Protein AF-A0A520JKX2-F1 (afdb_monomer_lite)

Secondary structure (DSSP, 8-state):
----PPPPHHHHHHHHHHHTTT----EE-TTS-EE-S---GGG--S----TTSTT-TT-SSSSS--

Radius of gyration: 18.53 Å; chains: 1; bounding box: 36×25×48 Å

Sequence (66 aa):
MSDKSAPTLADWQAAATKEVKGADLTWPTPEGIDVKPLYTAEDVTADPGLPGFAPFTRGVRASMYA

Foldseek 3Di:
DDPDDDDDPVNVVVVVCVVVVNDDPFDQDPVRDTDHPDDDPVNCPDDCDADCDPPNPVHNRNVVPD

pLDDT: mean 93.37, std 10.75, range [44.16, 98.5]

Structure (mmCIF, N/CA/C/O backbone):
data_AF-A0A520JKX2-F1
#
_entry.id   AF-A0A520JKX2-F1
#
loop_
_atom_site.group_PDB
_atom_site.id
_atom_site.type_symbol
_atom_site.label_atom_id
_atom_site.label_alt_id
_atom_site.label_comp_id
_atom_site.label_asym_id
_atom_site.label_entity_id
_atom_site.label_seq_id
_atom_site.pdbx_PDB_ins_code
_atom_site.Cartn_x
_atom_site.Cartn_y
_atom_site.Cartn_z
_atom_site.occupancy
_atom_site.B_iso_or_equiv
_atom_site.auth_seq_id
_atom_site.auth_comp_id
_atom_site.auth_asym_id
_atom_site.auth_atom_id
_atom_site.pdbx_PDB_model_num
ATOM 1 N N . MET A 1 1 ? 19.716 -3.215 29.454 1.00 44.16 1 MET A N 1
ATOM 2 C CA . MET A 1 1 ? 18.840 -2.519 28.492 1.00 44.16 1 MET A CA 1
ATOM 3 C C . MET A 1 1 ? 17.829 -3.552 28.040 1.00 44.16 1 MET A C 1
ATOM 5 O O . MET A 1 1 ? 18.245 -4.512 27.411 1.00 44.16 1 MET A O 1
ATOM 9 N N . SER A 1 2 ? 16.585 -3.477 28.516 1.00 47.81 2 SER A N 1
ATOM 10 C CA . SER A 1 2 ? 15.585 -4.520 28.252 1.00 47.81 2 SER A CA 1
ATOM 11 C C . SER A 1 2 ? 15.298 -4.610 26.759 1.00 47.81 2 SER A C 1
ATOM 13 O O . SER A 1 2 ? 14.856 -3.631 26.162 1.00 47.81 2 SER A O 1
ATOM 15 N N . ASP A 1 3 ? 15.560 -5.779 26.187 1.00 58.56 3 ASP A N 1
ATOM 16 C CA . ASP A 1 3 ? 15.211 -6.129 24.817 1.00 58.56 3 ASP A CA 1
ATOM 17 C C . ASP A 1 3 ? 13.692 -6.334 24.764 1.00 58.56 3 ASP A C 1
ATOM 19 O O . ASP A 1 3 ? 13.159 -7.378 25.142 1.00 58.56 3 ASP A O 1
ATOM 23 N N . LYS A 1 4 ? 12.964 -5.257 24.462 1.00 64.38 4 LYS A N 1
ATOM 24 C CA . LYS A 1 4 ? 11.512 -5.294 24.313 1.00 64.38 4 LYS A CA 1
ATOM 25 C C . LYS A 1 4 ? 11.250 -5.664 22.861 1.00 64.38 4 LYS A C 1
ATOM 27 O O . LYS A 1 4 ? 11.444 -4.827 21.984 1.00 64.38 4 LYS A O 1
ATOM 32 N N . SER A 1 5 ? 10.866 -6.916 22.619 1.00 77.62 5 SER A N 1
ATOM 33 C CA . SER A 1 5 ? 10.496 -7.400 21.288 1.00 77.62 5 SER A CA 1
ATOM 34 C C . SER A 1 5 ? 9.525 -6.424 20.618 1.00 77.62 5 SER A C 1
ATOM 36 O O . SER A 1 5 ? 8.620 -5.896 21.272 1.00 77.62 5 SER A O 1
ATOM 38 N N . ALA A 1 6 ? 9.748 -6.148 19.331 1.00 86.06 6 ALA A N 1
ATOM 39 C CA . ALA A 1 6 ? 8.884 -5.262 18.563 1.00 86.06 6 ALA A CA 1
ATOM 40 C C . ALA A 1 6 ? 7.437 -5.805 18.542 1.00 86.06 6 ALA A C 1
ATOM 42 O O . ALA A 1 6 ? 7.263 -7.026 18.506 1.00 86.06 6 ALA A O 1
ATOM 43 N N . PRO A 1 7 ? 6.410 -4.934 18.569 1.00 91.31 7 PRO A N 1
ATOM 44 C CA . PRO A 1 7 ? 5.018 -5.360 18.453 1.00 91.31 7 PRO A CA 1
ATOM 45 C C . PRO A 1 7 ? 4.775 -6.179 17.182 1.00 91.31 7 PRO A C 1
ATOM 47 O O . PRO A 1 7 ? 5.306 -5.857 16.118 1.00 91.31 7 PRO A O 1
ATOM 50 N N . THR A 1 8 ? 3.952 -7.216 17.293 1.00 94.62 8 THR A N 1
ATOM 51 C CA . THR A 1 8 ? 3.550 -8.074 16.173 1.00 94.62 8 THR A CA 1
ATOM 52 C C . THR A 1 8 ? 2.281 -7.554 15.489 1.00 94.62 8 THR A C 1
ATOM 54 O O . THR A 1 8 ? 1.553 -6.721 16.035 1.00 94.62 8 THR A O 1
ATOM 57 N N . LEU A 1 9 ? 1.958 -8.090 14.306 1.00 94.50 9 LEU A N 1
ATOM 58 C CA . LEU A 1 9 ? 0.686 -7.801 13.630 1.00 94.50 9 LEU A CA 1
ATOM 59 C C . LEU A 1 9 ? -0.530 -8.218 14.480 1.00 94.50 9 LEU A C 1
ATOM 61 O O . LEU A 1 9 ? -1.549 -7.531 14.480 1.00 94.50 9 LEU A O 1
ATOM 65 N N . ALA A 1 10 ? -0.409 -9.303 15.251 1.00 95.75 10 ALA A N 1
ATOM 66 C CA . ALA A 1 10 ? -1.460 -9.764 16.155 1.00 95.75 10 ALA A CA 1
ATOM 67 C C . ALA A 1 10 ? -1.690 -8.790 17.322 1.00 95.75 10 ALA A C 1
ATOM 69 O O . ALA A 1 10 ? -2.840 -8.519 17.674 1.00 95.75 10 ALA A O 1
ATOM 70 N N . ASP A 1 11 ? -0.617 -8.217 17.883 1.00 96.88 11 ASP A N 1
ATOM 71 C CA . ASP A 1 11 ? -0.721 -7.190 18.929 1.00 96.88 11 ASP A CA 1
ATOM 72 C C . ASP A 1 11 ? -1.468 -5.959 18.410 1.00 96.88 11 ASP A C 1
ATOM 74 O O . ASP A 1 11 ? -2.359 -5.429 19.079 1.00 96.88 11 ASP A O 1
ATOM 78 N N . TRP A 1 12 ? -1.143 -5.539 17.183 1.00 96.38 12 TRP A N 1
ATOM 79 C CA . TRP A 1 12 ? -1.851 -4.457 16.509 1.00 96.38 12 TRP A CA 1
ATOM 80 C C . TRP A 1 12 ? -3.328 -4.797 16.282 1.00 96.38 12 TRP A C 1
ATOM 82 O O . TRP A 1 12 ? -4.196 -3.996 16.626 1.00 96.38 12 TRP A O 1
ATOM 92 N N . GLN A 1 13 ? -3.638 -5.991 15.769 1.00 96.38 13 GLN A N 1
ATOM 93 C CA . GLN A 1 13 ? -5.016 -6.394 15.484 1.00 96.38 13 GLN A CA 1
ATOM 94 C C . GLN A 1 13 ? -5.868 -6.427 16.760 1.00 96.38 13 GLN A C 1
ATOM 96 O O . GLN A 1 13 ? -7.016 -5.977 16.750 1.00 96.38 13 GLN A O 1
ATOM 101 N N . ALA A 1 14 ? -5.305 -6.902 17.875 1.00 97.38 14 ALA A N 1
ATOM 102 C CA . ALA A 1 14 ? -5.976 -6.906 19.171 1.00 97.38 14 ALA A CA 1
ATOM 103 C C . ALA A 1 14 ? -6.249 -5.482 19.686 1.00 97.38 14 ALA A C 1
ATOM 105 O O . ALA A 1 14 ? -7.350 -5.199 20.169 1.00 97.38 14 ALA A O 1
ATOM 106 N N . ALA A 1 15 ? -5.273 -4.576 19.557 1.00 97.81 15 ALA A N 1
ATOM 107 C CA . ALA A 1 15 ? -5.428 -3.173 19.932 1.00 97.81 15 ALA A CA 1
ATOM 108 C C . ALA A 1 15 ? -6.500 -2.472 19.080 1.00 97.81 15 ALA A C 1
ATOM 110 O O . ALA A 1 15 ? -7.445 -1.911 19.637 1.00 97.81 15 ALA A O 1
ATOM 111 N N . ALA A 1 16 ? -6.421 -2.595 17.753 1.00 97.62 16 ALA A N 1
ATOM 112 C CA . ALA A 1 16 ? -7.381 -2.004 16.824 1.00 97.62 16 ALA A CA 1
ATOM 113 C C . ALA A 1 16 ? -8.806 -2.514 17.086 1.00 97.62 16 ALA A C 1
ATOM 115 O O . ALA A 1 16 ? -9.729 -1.719 17.252 1.00 97.62 16 ALA A O 1
ATOM 116 N N . THR A 1 17 ? -8.979 -3.834 17.237 1.00 97.62 17 THR A N 1
ATOM 117 C CA . THR A 1 17 ? -10.277 -4.458 17.558 1.00 97.62 17 THR A CA 1
ATOM 118 C C . THR A 1 17 ? -10.891 -3.857 18.823 1.00 97.62 17 THR A C 1
ATOM 120 O O . THR A 1 17 ? -12.093 -3.590 18.870 1.00 97.62 17 THR A O 1
ATOM 123 N N . LYS A 1 18 ? -10.077 -3.612 19.857 1.00 98.25 18 LYS A N 1
ATOM 124 C CA . LYS A 1 18 ? -10.535 -2.990 21.103 1.00 98.25 18 LYS A CA 1
ATOM 125 C C . LYS A 1 18 ? -10.953 -1.532 20.901 1.00 98.25 18 LYS A C 1
ATOM 127 O O . LYS A 1 18 ? -11.991 -1.132 21.426 1.00 98.25 18 LYS A O 1
ATOM 132 N N . GLU A 1 19 ? -10.168 -0.749 20.166 1.00 98.00 19 GLU A N 1
ATOM 133 C CA . GLU A 1 19 ? -10.431 0.674 19.907 1.00 98.00 19 GLU A CA 1
ATOM 134 C C . GLU A 1 19 ? -11.741 0.888 19.145 1.00 98.00 19 GLU A C 1
ATOM 136 O O . GLU A 1 19 ? -12.542 1.747 19.519 1.00 98.00 19 GLU A O 1
ATOM 141 N N . VAL A 1 20 ? -12.005 0.051 18.137 1.00 97.81 20 VAL A N 1
ATOM 142 C CA . VAL A 1 20 ? -13.216 0.148 17.306 1.00 97.81 20 VAL A CA 1
ATOM 143 C C . VAL A 1 20 ? -14.353 -0.765 17.765 1.00 97.81 20 VAL A C 1
ATOM 145 O O . VAL A 1 20 ? -15.354 -0.912 17.068 1.00 97.81 20 VAL A O 1
ATOM 148 N N . LYS A 1 21 ? -14.229 -1.371 18.955 1.00 97.62 21 LYS A N 1
ATOM 149 C CA . LYS A 1 21 ? -15.239 -2.259 19.562 1.00 97.62 21 LYS A CA 1
ATOM 150 C C . LYS A 1 21 ? -15.683 -3.398 18.630 1.00 97.62 21 LYS A C 1
ATOM 152 O O . LYS A 1 21 ? -16.861 -3.743 18.585 1.00 97.62 21 LYS A O 1
ATOM 157 N N . GLY A 1 22 ? -14.736 -3.977 17.896 1.00 95.62 22 GLY A N 1
ATOM 158 C CA . GLY A 1 22 ? -14.973 -5.091 16.979 1.00 95.62 22 GLY A CA 1
ATOM 159 C C . GLY A 1 22 ? -15.615 -4.714 15.644 1.00 95.62 22 GLY A C 1
ATOM 160 O O . GLY A 1 22 ? -16.024 -5.61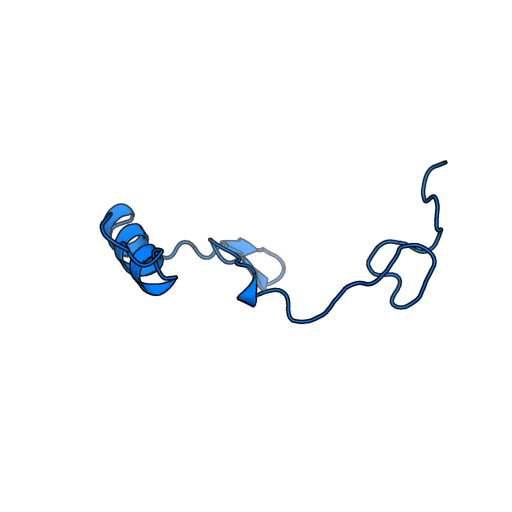7 14.920 1.00 95.62 22 GLY A O 1
ATOM 161 N N . ALA A 1 23 ? -15.718 -3.425 15.305 1.00 96.88 23 ALA A N 1
ATOM 162 C CA . ALA A 1 23 ? -16.117 -3.018 13.961 1.00 96.88 23 ALA A CA 1
ATOM 163 C C . ALA A 1 23 ? -15.107 -3.522 12.914 1.00 96.88 23 ALA A C 1
ATOM 165 O O . ALA A 1 23 ? -13.896 -3.429 13.121 1.00 96.88 23 ALA A O 1
ATOM 166 N N .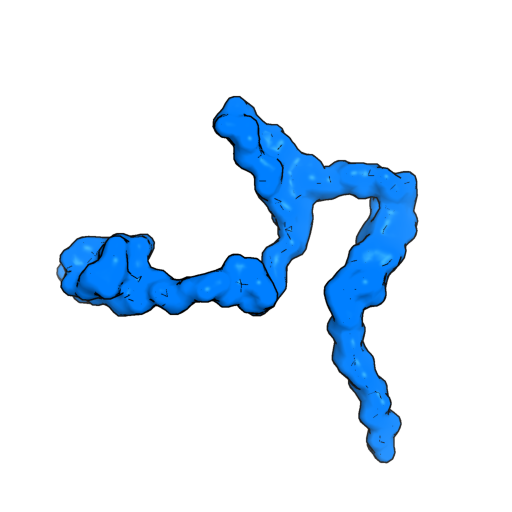 ASP A 1 24 ? -15.610 -4.028 11.788 1.00 96.25 24 ASP A N 1
ATOM 167 C CA . ASP A 1 24 ? -14.780 -4.327 10.622 1.00 96.25 24 ASP A CA 1
ATOM 168 C C . ASP A 1 24 ? -14.359 -3.015 9.947 1.00 96.25 24 ASP A C 1
ATOM 170 O O . ASP A 1 24 ? -15.182 -2.129 9.713 1.00 96.25 24 ASP A O 1
ATOM 174 N N . LEU A 1 25 ? -13.061 -2.889 9.677 1.00 96.69 25 LEU A N 1
ATOM 175 C CA . LEU A 1 25 ? -12.445 -1.709 9.069 1.00 96.69 25 LEU A CA 1
ATOM 176 C C . LEU A 1 25 ? -12.061 -1.9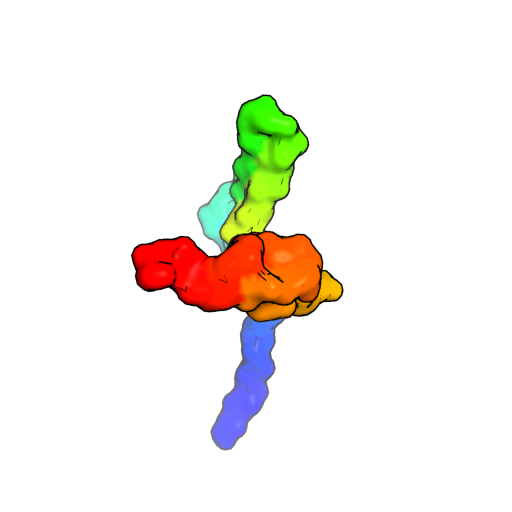36 7.603 1.00 96.69 25 LEU A C 1
ATOM 178 O O . LEU A 1 25 ? -11.455 -1.059 6.990 1.00 96.69 25 LEU A O 1
ATOM 182 N N . THR A 1 26 ? -12.389 -3.102 7.047 1.00 97.94 26 THR A N 1
ATOM 183 C CA . THR A 1 26 ? -12.238 -3.386 5.620 1.00 97.94 26 THR A CA 1
ATOM 184 C C . THR A 1 26 ? -13.115 -2.432 4.817 1.00 97.94 26 THR A C 1
ATOM 186 O O . THR A 1 26 ? -14.301 -2.274 5.109 1.00 97.94 26 THR A O 1
ATOM 189 N N . TRP A 1 27 ? -12.543 -1.784 3.800 1.00 98.25 27 TRP A N 1
ATOM 190 C CA . TRP A 1 27 ? -13.316 -0.946 2.887 1.00 98.25 27 TRP A CA 1
ATOM 191 C C . TRP A 1 27 ? -13.690 -1.742 1.628 1.00 98.25 27 TRP A C 1
ATOM 193 O O . TRP A 1 27 ? -12.803 -2.013 0.816 1.00 98.25 27 TRP A O 1
ATOM 203 N N . PRO A 1 28 ? -14.980 -2.081 1.433 1.00 98.06 28 PRO A N 1
ATOM 204 C CA . PRO A 1 28 ? -15.449 -2.685 0.194 1.00 98.06 28 PRO A CA 1
ATOM 205 C C . PRO A 1 28 ? -15.626 -1.595 -0.864 1.00 98.06 28 PRO A C 1
ATOM 207 O O . PRO A 1 28 ? -16.539 -0.764 -0.780 1.00 98.06 28 PRO A O 1
ATOM 210 N N . THR A 1 29 ? -14.743 -1.558 -1.860 1.00 98.25 29 THR A N 1
ATOM 211 C CA . THR A 1 29 ? -14.887 -0.589 -2.949 1.00 98.25 29 THR A CA 1
ATOM 212 C C . THR A 1 29 ? -16.064 -0.965 -3.862 1.00 98.25 29 THR A C 1
ATOM 214 O O . THR A 1 29 ? -16.447 -2.138 -3.931 1.00 98.25 29 THR A O 1
ATOM 217 N N . PRO A 1 30 ? -16.653 -0.006 -4.605 1.00 98.19 30 PRO A N 1
ATOM 218 C CA . PRO A 1 30 ? -17.710 -0.302 -5.577 1.00 98.19 30 PRO A CA 1
ATOM 219 C C . PRO A 1 30 ? -17.302 -1.317 -6.657 1.00 98.19 30 PRO A C 1
ATOM 221 O O . PRO A 1 30 ? -18.158 -1.983 -7.234 1.00 98.19 30 PRO A O 1
ATOM 224 N N . GLU A 1 31 ? -16.003 -1.453 -6.919 1.00 98.12 31 GLU A N 1
ATOM 225 C CA . GLU A 1 31 ? -15.421 -2.412 -7.861 1.00 98.12 31 GLU A CA 1
ATOM 226 C C . GLU A 1 31 ? -15.362 -3.847 -7.307 1.00 98.12 31 GLU A C 1
ATOM 228 O O . GLU A 1 31 ? -14.973 -4.762 -8.032 1.00 98.12 31 GLU A O 1
ATOM 233 N N . GLY A 1 32 ? -15.750 -4.060 -6.043 1.00 97.94 32 GLY A N 1
ATOM 234 C CA . GLY A 1 32 ? -15.728 -5.368 -5.387 1.00 97.94 32 GLY A CA 1
ATOM 235 C C . GLY A 1 32 ? -14.347 -5.777 -4.870 1.00 97.94 32 GLY A C 1
ATOM 236 O O . GLY A 1 32 ? -14.064 -6.970 -4.783 1.00 97.94 32 GLY A O 1
ATOM 237 N N . ILE A 1 33 ? -13.479 -4.805 -4.565 1.00 98.12 33 ILE A N 1
ATOM 238 C CA . ILE A 1 33 ? -12.154 -5.034 -3.978 1.00 98.12 33 ILE A CA 1
ATOM 239 C C . ILE A 1 33 ? -12.196 -4.653 -2.498 1.00 98.12 33 ILE A C 1
ATOM 241 O O . ILE A 1 33 ? -12.570 -3.534 -2.152 1.00 98.12 33 ILE A O 1
ATOM 245 N N . ASP A 1 34 ? -11.749 -5.563 -1.637 1.00 98.50 34 ASP A N 1
ATOM 246 C CA . ASP A 1 34 ? -11.620 -5.313 -0.203 1.00 98.50 34 ASP A CA 1
ATOM 247 C C . ASP A 1 34 ? -10.261 -4.678 0.110 1.00 98.50 34 ASP A C 1
ATOM 249 O O . ASP A 1 34 ? -9.204 -5.305 -0.025 1.00 98.50 34 ASP A O 1
ATOM 253 N N . VAL A 1 35 ? -10.276 -3.417 0.539 1.00 98.31 35 VAL A N 1
ATOM 254 C CA . VAL A 1 35 ? -9.067 -2.700 0.955 1.00 98.31 35 VAL A CA 1
ATOM 255 C C . VAL A 1 35 ? -8.831 -2.936 2.442 1.00 98.31 35 VAL A C 1
ATOM 257 O O . VAL A 1 35 ? -9.669 -2.591 3.281 1.00 98.31 35 VAL A O 1
ATOM 260 N N . LYS A 1 36 ? -7.668 -3.512 2.774 1.00 98.00 36 LYS A N 1
ATOM 261 C CA . LYS A 1 36 ? -7.269 -3.742 4.166 1.00 98.00 36 LYS A CA 1
ATOM 262 C C . LYS A 1 36 ? -7.029 -2.404 4.880 1.00 98.00 36 LYS A C 1
ATOM 264 O O . LYS A 1 36 ? -6.462 -1.489 4.281 1.00 98.00 36 LYS A O 1
ATOM 269 N N . PRO A 1 37 ? -7.342 -2.306 6.182 1.00 97.31 37 PRO A N 1
ATOM 270 C CA . PRO A 1 37 ? -7.055 -1.109 6.976 1.00 97.31 37 PRO A CA 1
ATOM 271 C C . PRO A 1 37 ? -5.557 -0.904 7.265 1.00 97.31 37 PRO A C 1
ATOM 273 O O . PRO A 1 37 ? -5.148 0.189 7.651 1.00 97.31 37 PRO A O 1
ATOM 276 N N . LEU A 1 38 ? -4.734 -1.944 7.094 1.00 97.06 38 LEU A N 1
ATOM 277 C CA . LEU A 1 38 ? -3.282 -1.901 7.245 1.00 97.06 38 LEU A CA 1
ATOM 278 C C . LEU A 1 38 ? -2.633 -2.861 6.243 1.00 97.06 38 LEU A C 1
ATOM 280 O O . LEU A 1 38 ? -3.046 -4.016 6.137 1.00 97.06 38 LEU A O 1
ATOM 284 N N . TYR A 1 39 ? -1.592 -2.383 5.564 1.00 97.00 39 TYR A N 1
ATOM 285 C CA . TYR A 1 39 ? -0.656 -3.201 4.795 1.00 97.00 39 TYR A CA 1
ATOM 286 C C . TYR A 1 39 ? 0.726 -3.105 5.441 1.00 97.00 39 TYR A C 1
ATOM 288 O O . TYR A 1 39 ? 1.121 -2.054 5.951 1.00 97.00 39 TYR A O 1
ATOM 296 N N . THR A 1 40 ? 1.463 -4.203 5.417 1.00 95.44 40 THR A N 1
ATOM 297 C CA . THR A 1 40 ? 2.795 -4.351 5.998 1.00 95.44 40 THR A CA 1
ATOM 298 C C . THR A 1 40 ? 3.801 -4.781 4.932 1.00 95.44 40 THR A C 1
ATOM 300 O O . THR A 1 40 ? 3.454 -5.009 3.774 1.00 95.44 40 THR A O 1
ATOM 303 N N . ALA A 1 41 ? 5.069 -4.921 5.322 1.00 94.00 41 ALA A N 1
ATOM 304 C CA . ALA A 1 41 ? 6.087 -5.472 4.433 1.00 94.00 41 ALA A CA 1
ATOM 305 C C . ALA A 1 41 ? 5.753 -6.902 3.961 1.00 94.00 41 ALA A C 1
ATOM 307 O O . ALA A 1 41 ? 6.153 -7.279 2.865 1.00 94.00 41 ALA A O 1
ATOM 308 N N . GLU A 1 42 ? 4.995 -7.674 4.749 1.00 93.31 42 GLU A N 1
ATOM 309 C CA . GLU A 1 42 ? 4.578 -9.036 4.390 1.00 93.31 42 GLU A CA 1
ATOM 310 C C . GLU A 1 42 ? 3.579 -9.064 3.220 1.00 93.31 42 GLU A C 1
ATOM 312 O O . GLU A 1 42 ? 3.458 -10.081 2.542 1.00 93.31 42 GLU A O 1
ATOM 317 N N . ASP A 1 43 ? 2.897 -7.949 2.933 1.00 95.69 43 ASP A N 1
ATOM 318 C CA . ASP A 1 43 ? 1.980 -7.839 1.793 1.00 95.69 43 ASP A CA 1
ATOM 319 C C . ASP A 1 43 ? 2.709 -7.627 0.451 1.00 95.69 43 ASP A C 1
ATOM 321 O O . ASP A 1 43 ? 2.096 -7.715 -0.615 1.00 95.69 43 ASP A O 1
ATOM 325 N N . VAL A 1 44 ? 4.021 -7.362 0.471 1.00 95.25 44 VAL A N 1
ATOM 326 C CA . VAL A 1 44 ? 4.838 -7.217 -0.739 1.00 95.25 44 VAL A CA 1
ATOM 327 C C . VAL A 1 44 ? 5.377 -8.587 -1.149 1.00 95.25 44 VAL A C 1
ATOM 329 O O . VAL A 1 44 ? 6.419 -9.037 -0.681 1.00 95.25 44 VAL A O 1
ATOM 332 N N . THR A 1 45 ? 4.671 -9.257 -2.059 1.00 94.31 45 THR A N 1
ATOM 333 C CA . THR A 1 45 ? 5.020 -10.622 -2.495 1.00 94.31 45 THR A CA 1
ATOM 334 C C . THR A 1 45 ? 6.040 -10.674 -3.635 1.00 94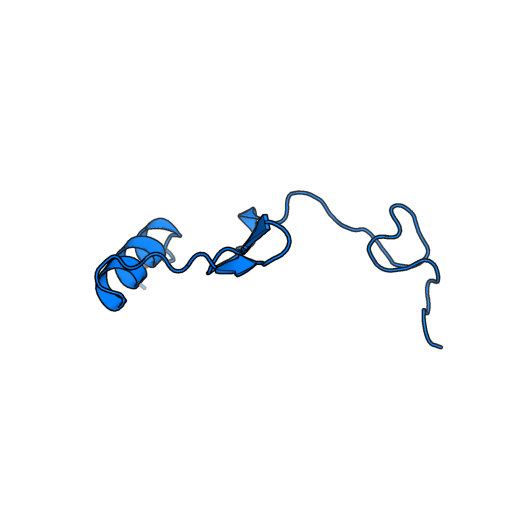.31 45 THR A C 1
ATOM 336 O O . THR A 1 45 ? 6.573 -11.742 -3.931 1.00 94.31 45 THR A O 1
ATOM 339 N N . ALA A 1 46 ? 6.284 -9.552 -4.318 1.00 92.75 46 ALA A N 1
ATOM 340 C CA . ALA A 1 46 ? 7.204 -9.465 -5.450 1.00 92.75 46 ALA A CA 1
ATOM 341 C C . ALA A 1 46 ? 7.779 -8.050 -5.603 1.00 92.75 46 ALA A C 1
ATOM 343 O O . ALA A 1 46 ? 7.099 -7.059 -5.329 1.00 92.75 46 ALA A O 1
ATOM 344 N N . ASP A 1 47 ? 9.018 -7.959 -6.091 1.00 92.88 47 ASP A N 1
ATOM 345 C CA . ASP A 1 47 ? 9.623 -6.685 -6.481 1.00 92.88 47 ASP A CA 1
ATOM 346 C C . ASP A 1 47 ? 9.012 -6.199 -7.813 1.00 92.88 47 ASP A C 1
ATOM 348 O O . ASP A 1 47 ? 9.075 -6.922 -8.812 1.00 92.88 47 ASP A O 1
ATOM 352 N N . PRO A 1 48 ? 8.431 -4.985 -7.873 1.00 94.75 48 PRO A N 1
ATOM 353 C CA . PRO A 1 48 ? 7.911 -4.416 -9.116 1.00 94.75 48 PRO A CA 1
ATOM 354 C C . PRO A 1 48 ? 9.000 -4.012 -10.131 1.00 94.75 48 PRO A C 1
ATOM 356 O O . PRO A 1 48 ? 8.655 -3.592 -11.238 1.00 94.75 48 PRO A O 1
ATOM 359 N N . GLY A 1 49 ? 10.287 -4.096 -9.776 1.00 96.00 49 GLY A N 1
ATOM 360 C CA . GLY A 1 49 ? 11.416 -3.791 -10.653 1.00 96.00 49 GLY A CA 1
ATOM 361 C C . GLY A 1 49 ? 11.689 -2.290 -10.814 1.00 96.00 49 GLY A C 1
ATOM 362 O O . GLY A 1 49 ? 11.391 -1.469 -9.938 1.00 96.00 49 GLY A O 1
ATOM 363 N N . LEU A 1 50 ? 12.288 -1.916 -11.950 1.00 97.88 50 LEU A N 1
ATOM 364 C CA . LEU A 1 50 ? 12.656 -0.534 -12.291 1.00 97.88 50 LEU A CA 1
ATOM 365 C C . LEU A 1 50 ? 11.806 -0.001 -13.461 1.00 97.88 50 LEU A C 1
ATOM 367 O O . LEU A 1 50 ? 11.486 -0.766 -14.372 1.00 97.88 50 LEU A O 1
ATOM 371 N N . PRO A 1 51 ? 11.445 1.300 -13.479 1.00 97.94 51 PRO A N 1
ATOM 372 C CA . PRO A 1 51 ? 10.731 1.894 -14.609 1.00 97.94 51 PRO A CA 1
ATOM 373 C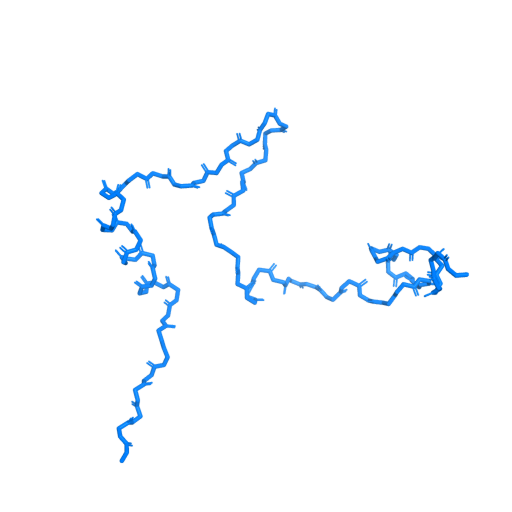 C . PRO A 1 51 ? 11.568 1.801 -15.893 1.00 97.94 51 PRO A C 1
ATOM 375 O O . PRO A 1 51 ? 12.793 1.901 -15.860 1.00 97.94 51 PRO A O 1
ATOM 378 N N . GLY A 1 52 ? 10.912 1.612 -17.037 1.00 97.88 52 GLY A N 1
ATOM 379 C CA . GLY A 1 52 ? 11.583 1.397 -18.324 1.00 97.88 52 GLY A CA 1
ATOM 380 C C . GLY A 1 52 ? 12.000 -0.050 -18.601 1.00 97.88 52 GLY A C 1
ATOM 381 O O . GLY A 1 52 ? 12.467 -0.335 -19.701 1.00 97.88 52 GLY A O 1
ATOM 382 N N . PHE A 1 53 ? 11.788 -0.967 -17.653 1.00 97.81 53 PHE A N 1
ATOM 383 C CA . PHE A 1 53 ? 12.101 -2.388 -17.790 1.00 97.81 53 PHE A CA 1
ATOM 384 C C . PHE A 1 53 ? 10.908 -3.253 -17.357 1.00 97.81 53 PHE A C 1
ATOM 386 O O . PHE A 1 53 ? 10.081 -2.835 -16.542 1.00 97.81 53 PHE A O 1
ATOM 393 N N . ALA A 1 54 ? 10.797 -4.463 -17.916 1.00 95.75 54 ALA A N 1
ATOM 394 C CA . ALA A 1 54 ? 9.751 -5.412 -17.534 1.00 95.75 54 ALA A CA 1
ATOM 395 C C . ALA A 1 54 ? 9.810 -5.705 -16.015 1.00 95.75 54 ALA A C 1
ATOM 397 O O . ALA A 1 54 ? 10.914 -5.774 -15.472 1.00 95.75 54 ALA A O 1
ATOM 398 N N . PRO A 1 55 ? 8.666 -5.877 -15.316 1.00 95.44 55 PRO A N 1
ATOM 399 C CA . PRO A 1 55 ? 7.295 -6.011 -15.830 1.00 95.44 55 PRO A CA 1
ATOM 400 C C . PRO A 1 55 ? 6.556 -4.679 -16.061 1.00 95.44 55 PRO A C 1
ATOM 402 O O . PRO A 1 55 ? 5.346 -4.682 -16.260 1.00 95.44 55 PRO A O 1
ATOM 405 N N . PHE A 1 56 ? 7.258 -3.540 -16.048 1.00 96.00 56 PHE A N 1
ATOM 406 C CA . PHE A 1 56 ? 6.706 -2.202 -16.308 1.00 96.00 56 PHE A CA 1
ATOM 407 C C . PHE A 1 56 ? 5.638 -1.717 -15.316 1.00 96.00 56 PHE A C 1
ATOM 409 O O . PHE A 1 56 ? 5.010 -0.688 -15.564 1.00 96.00 56 PHE A O 1
ATOM 416 N N . THR A 1 57 ? 5.486 -2.366 -14.156 1.00 96.56 57 THR A N 1
ATOM 417 C CA . THR A 1 57 ? 4.595 -1.913 -13.071 1.00 96.56 57 THR A CA 1
ATOM 418 C C . THR A 1 57 ? 4.884 -0.463 -12.664 1.00 96.56 57 THR A C 1
ATOM 420 O O . THR A 1 57 ? 3.970 0.284 -12.332 1.00 96.56 57 THR A O 1
ATOM 423 N N . ARG A 1 58 ? 6.157 -0.040 -12.728 1.00 96.69 58 ARG A N 1
ATOM 424 C CA . ARG A 1 58 ? 6.600 1.333 -12.417 1.00 96.69 58 ARG A CA 1
ATOM 425 C C . ARG A 1 58 ? 6.607 2.298 -13.609 1.00 96.69 58 ARG A C 1
ATOM 427 O O . ARG A 1 58 ? 6.979 3.455 -13.437 1.00 96.69 58 ARG A O 1
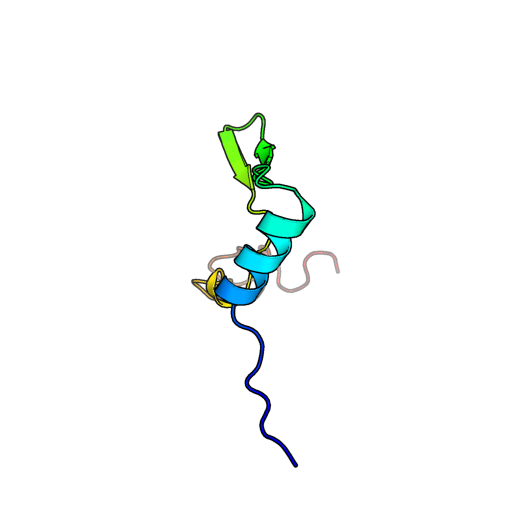ATOM 434 N N . GLY A 1 59 ? 6.200 1.849 -14.796 1.00 97.00 59 GLY A N 1
ATOM 435 C CA . GLY A 1 59 ? 6.124 2.661 -16.011 1.00 97.00 59 GLY A CA 1
ATOM 436 C C . GLY A 1 59 ? 7.062 2.213 -17.137 1.00 97.00 59 GLY A C 1
ATOM 437 O O . GLY A 1 59 ? 8.039 1.494 -16.927 1.00 97.00 59 GLY A O 1
ATOM 438 N N . VAL A 1 60 ? 6.742 2.645 -18.362 1.00 96.81 60 VAL A N 1
ATOM 439 C CA . VAL A 1 60 ? 7.368 2.167 -19.614 1.00 96.81 60 VAL A CA 1
ATOM 440 C C . VAL A 1 60 ? 8.628 2.928 -20.035 1.00 96.81 60 VAL A C 1
ATOM 442 O O . VAL A 1 60 ? 9.371 2.445 -20.882 1.00 96.81 60 VAL A O 1
ATOM 445 N N . ARG A 1 61 ? 8.889 4.114 -19.473 1.00 97.25 61 ARG A N 1
ATOM 446 C CA . ARG A 1 61 ? 10.102 4.907 -19.743 1.00 97.25 61 ARG A CA 1
ATOM 447 C C . ARG A 1 61 ? 10.937 5.004 -18.477 1.00 97.25 61 ARG A C 1
ATOM 449 O O . ARG A 1 61 ? 10.378 5.178 -17.402 1.00 97.25 61 ARG A O 1
ATOM 456 N N . ALA A 1 62 ? 12.260 4.991 -18.616 1.00 97.31 62 ALA A N 1
ATOM 457 C CA . ALA A 1 62 ? 13.159 5.151 -17.474 1.00 97.31 62 ALA A CA 1
ATOM 458 C C . ALA A 1 62 ? 12.974 6.505 -16.752 1.00 97.31 62 ALA A C 1
ATOM 460 O O . ALA A 1 62 ? 13.004 6.545 -15.527 1.00 97.31 62 ALA A O 1
ATOM 461 N N . SER A 1 63 ? 12.741 7.600 -17.494 1.00 96.56 63 SER A N 1
ATOM 462 C CA . SER A 1 63 ? 12.536 8.951 -16.936 1.00 96.56 63 SER A CA 1
ATOM 463 C C . SER A 1 63 ? 11.074 9.309 -16.648 1.00 96.56 63 SER A C 1
ATOM 465 O O . SER A 1 63 ? 10.810 10.262 -15.917 1.00 96.56 63 SER A O 1
ATOM 467 N N . MET A 1 64 ? 10.127 8.570 -17.235 1.00 95.56 64 MET A N 1
ATOM 468 C CA . MET A 1 64 ? 8.690 8.868 -17.301 1.00 95.56 64 MET A CA 1
ATOM 469 C C . MET A 1 64 ? 8.340 10.252 -17.868 1.00 95.56 64 MET A C 1
ATOM 471 O O . MET A 1 64 ? 7.872 10.332 -19.004 1.00 95.56 64 MET A O 1
ATOM 475 N N . TYR A 1 65 ? 8.549 11.314 -17.092 1.00 95.12 65 TYR A N 1
ATOM 476 C CA . TYR A 1 65 ? 8.028 12.661 -17.346 1.00 95.12 65 TYR A CA 1
ATOM 477 C C . TYR A 1 65 ? 9.110 13.719 -17.626 1.00 95.12 65 TYR A C 1
ATOM 479 O O . TYR A 1 65 ? 8.766 14.893 -17.744 1.00 95.12 65 TYR A O 1
ATOM 487 N N . ALA A 1 66 ? 10.385 13.322 -17.713 1.00 87.56 66 ALA A N 1
ATOM 488 C CA . ALA A 1 66 ? 11.496 14.186 -18.132 1.00 87.56 66 ALA A CA 1
ATOM 489 C C . ALA A 1 66 ? 11.895 13.936 -19.588 1.00 87.56 66 ALA A C 1
ATOM 491 O O . ALA A 1 66 ? 11.842 12.750 -20.008 1.00 87.56 66 ALA A O 1
#